Protein AF-A0A7N2MBB2-F1 (afdb_monomer_lite)

Structure (mmCIF, N/CA/C/O backbone):
data_AF-A0A7N2MBB2-F1
#
_entry.id   AF-A0A7N2MBB2-F1
#
loop_
_atom_site.group_PDB
_atom_site.id
_atom_site.type_symbol
_atom_site.label_atom_id
_atom_site.label_alt_id
_atom_site.label_comp_id
_atom_site.label_asym_id
_atom_site.label_entity_id
_atom_site.label_seq_id
_atom_site.pdbx_PDB_ins_code
_atom_site.Cartn_x
_atom_site.Cartn_y
_atom_site.Cartn_z
_atom_site.occupancy
_atom_site.B_iso_or_equiv
_atom_site.auth_seq_id
_atom_site.auth_comp_id
_atom_site.auth_asym_id
_atom_site.auth_atom_id
_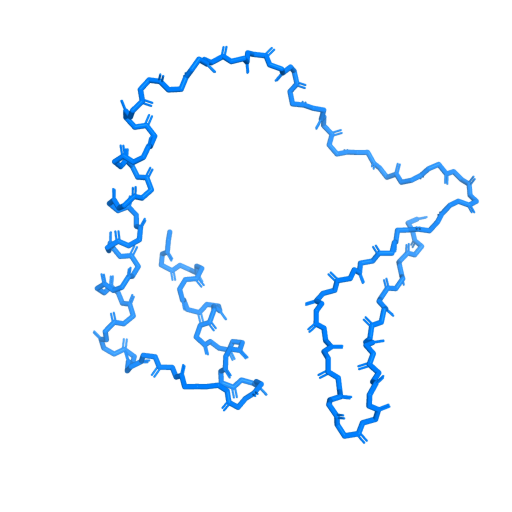atom_site.pdbx_PDB_model_num
ATOM 1 N N . MET A 1 1 ? -2.711 7.832 -4.523 1.00 84.19 1 MET A N 1
ATOM 2 C CA . MET A 1 1 ? -2.650 7.522 -3.076 1.00 84.19 1 MET A CA 1
ATOM 3 C C . MET A 1 1 ? -4.025 7.305 -2.453 1.00 84.19 1 MET A C 1
ATOM 5 O O . MET A 1 1 ? -4.134 6.439 -1.600 1.00 84.19 1 MET A O 1
ATOM 9 N N . THR A 1 2 ? -5.085 7.989 -2.899 1.00 84.56 2 THR A N 1
ATOM 10 C CA . THR A 1 2 ? -6.450 7.812 -2.361 1.00 84.56 2 THR A CA 1
ATOM 11 C C . THR A 1 2 ? -7.007 6.392 -2.519 1.00 84.56 2 THR A C 1
ATOM 13 O O . THR A 1 2 ? -7.410 5.801 -1.524 1.00 84.56 2 THR A O 1
ATOM 16 N N . CYS A 1 3 ? -6.959 5.800 -3.721 1.00 88.50 3 CYS A N 1
ATOM 17 C CA . CYS A 1 3 ? -7.444 4.426 -3.934 1.00 88.50 3 CYS A CA 1
ATOM 18 C C . CYS A 1 3 ? -6.685 3.400 -3.079 1.00 88.50 3 CYS A C 1
ATOM 20 O O . CYS A 1 3 ? -7.297 2.516 -2.489 1.00 88.50 3 CYS A O 1
ATOM 22 N N . TRP A 1 4 ? -5.362 3.563 -2.955 1.00 89.12 4 TRP A N 1
ATOM 23 C CA . TRP A 1 4 ? -4.539 2.724 -2.082 1.00 89.12 4 TRP A CA 1
ATOM 24 C C . TRP A 1 4 ? -4.933 2.869 -0.608 1.00 89.12 4 TRP A C 1
ATOM 26 O O . TRP A 1 4 ? -5.083 1.867 0.076 1.00 89.12 4 TRP A O 1
ATOM 36 N N . ALA A 1 5 ? -5.164 4.093 -0.121 1.00 90.06 5 ALA A N 1
ATOM 37 C CA . ALA A 1 5 ? -5.553 4.321 1.270 1.00 90.06 5 ALA A CA 1
ATOM 38 C C . ALA A 1 5 ? -6.916 3.690 1.605 1.00 90.06 5 ALA A C 1
ATOM 40 O O . ALA A 1 5 ? -7.073 3.118 2.682 1.00 90.06 5 ALA A O 1
ATOM 41 N N . ILE A 1 6 ? -7.875 3.739 0.673 1.00 89.44 6 ILE A N 1
ATOM 42 C CA . ILE A 1 6 ? -9.182 3.078 0.810 1.00 89.44 6 ILE A CA 1
ATOM 43 C C . ILE A 1 6 ? -9.013 1.554 0.836 1.00 89.44 6 ILE A C 1
ATOM 45 O O . ILE A 1 6 ? -9.529 0.898 1.739 1.00 89.44 6 ILE A O 1
ATOM 49 N N . TRP A 1 7 ? -8.259 0.997 -0.117 1.00 91.88 7 TRP A N 1
ATOM 50 C CA . TRP A 1 7 ? -7.962 -0.438 -0.173 1.00 91.88 7 TRP A CA 1
ATOM 51 C C . TRP A 1 7 ? -7.272 -0.927 1.107 1.00 91.88 7 TRP A C 1
ATOM 53 O O . TRP A 1 7 ? -7.693 -1.915 1.701 1.00 91.88 7 TRP A O 1
ATOM 63 N N . ASN A 1 8 ? -6.276 -0.183 1.588 1.00 89.06 8 ASN A N 1
ATOM 64 C CA . ASN A 1 8 ? -5.539 -0.500 2.804 1.00 89.06 8 ASN A CA 1
ATOM 65 C C . ASN A 1 8 ? -6.438 -0.456 4.050 1.00 89.06 8 ASN A C 1
ATOM 67 O O . ASN A 1 8 ? -6.379 -1.365 4.872 1.00 89.06 8 ASN A O 1
ATOM 71 N N . CYS A 1 9 ? -7.312 0.551 4.180 1.00 91.06 9 CYS A N 1
ATOM 72 C CA . CYS A 1 9 ? -8.281 0.5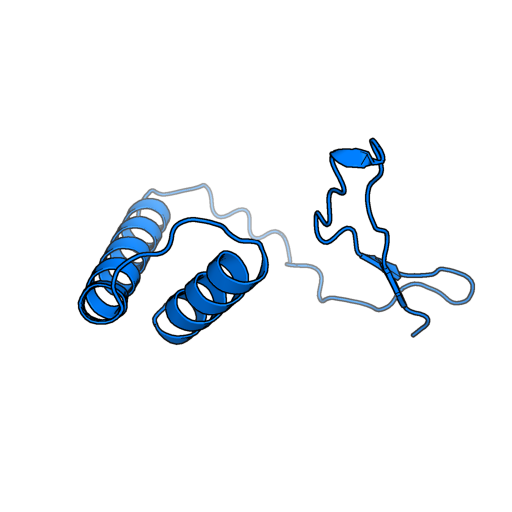96 5.281 1.00 91.06 9 CYS A CA 1
ATOM 73 C C . CYS A 1 9 ? -9.246 -0.595 5.227 1.00 91.06 9 CYS A C 1
ATOM 75 O O . CYS A 1 9 ? -9.501 -1.228 6.245 1.00 91.06 9 CYS A O 1
ATOM 77 N N . ARG A 1 10 ? -9.747 -0.954 4.041 1.00 90.69 10 ARG A N 1
ATOM 78 C CA . ARG A 1 10 ? -10.619 -2.126 3.883 1.00 90.69 10 ARG A CA 1
ATOM 79 C C . ARG A 1 10 ? -9.912 -3.429 4.275 1.00 90.69 10 ARG A C 1
ATOM 81 O O . ARG A 1 10 ? -10.528 -4.271 4.920 1.00 90.69 10 ARG A O 1
ATOM 88 N N . ASN A 1 11 ? -8.643 -3.598 3.908 1.00 89.62 11 ASN A N 1
ATOM 89 C CA . ASN A 1 11 ? -7.885 -4.800 4.2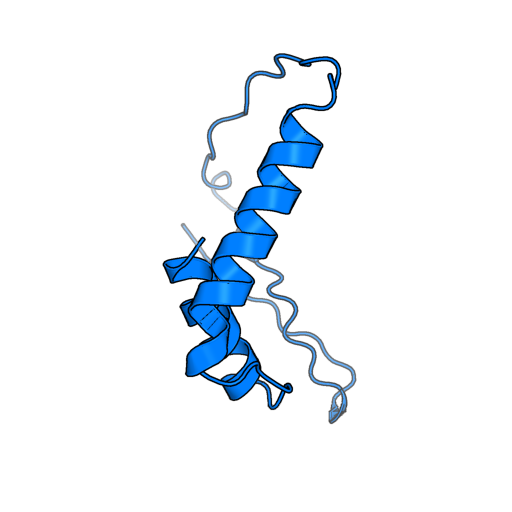54 1.00 89.62 11 ASN A CA 1
ATOM 90 C C . ASN A 1 11 ? -7.597 -4.894 5.747 1.00 89.62 11 ASN A C 1
ATOM 92 O O . ASN A 1 11 ? -7.822 -5.948 6.327 1.00 89.62 11 ASN A O 1
ATOM 96 N N . LYS A 1 12 ? -7.175 -3.791 6.370 1.00 89.00 12 LYS A N 1
ATOM 97 C CA . LYS A 1 12 ? -6.955 -3.727 7.818 1.00 89.00 12 LYS A CA 1
ATOM 98 C C . LYS A 1 12 ? -8.219 -4.089 8.599 1.00 89.00 12 LYS A C 1
ATOM 100 O O . LYS A 1 12 ? -8.162 -4.940 9.473 1.00 89.00 12 LYS A O 1
ATOM 105 N N . LEU A 1 13 ? -9.377 -3.555 8.195 1.00 89.38 13 LEU A N 1
ATOM 106 C CA . LEU A 1 13 ? -10.668 -3.953 8.770 1.00 89.38 13 LEU A CA 1
ATOM 107 C C . LEU A 1 13 ? -10.933 -5.460 8.642 1.00 89.38 13 LEU A C 1
ATOM 109 O O . LEU A 1 13 ? -11.441 -6.069 9.578 1.00 89.38 13 LEU A O 1
ATOM 113 N N . ARG A 1 14 ? -10.592 -6.068 7.498 1.00 88.88 14 ARG A N 1
ATOM 114 C CA . ARG A 1 14 ? -10.794 -7.506 7.263 1.00 88.88 14 ARG A CA 1
ATOM 115 C C . ARG A 1 14 ? -9.951 -8.378 8.196 1.00 88.88 14 ARG A C 1
ATOM 117 O O . ARG A 1 14 ? -10.418 -9.442 8.580 1.00 88.88 14 ARG A O 1
ATOM 124 N N . VAL A 1 15 ? -8.737 -7.945 8.531 1.00 85.06 15 VAL A N 1
ATOM 125 C CA . VAL A 1 15 ? -7.820 -8.682 9.420 1.00 85.06 15 VAL A CA 1
ATOM 126 C C . VAL A 1 15 ? -7.945 -8.264 10.891 1.00 85.06 15 VAL A C 1
ATOM 128 O O . VAL A 1 15 ? -7.127 -8.659 11.709 1.00 85.06 15 VAL A O 1
ATOM 131 N N . GLY A 1 16 ? -8.959 -7.464 11.243 1.00 85.50 16 GLY A N 1
ATOM 132 C CA . GLY A 1 16 ? -9.188 -7.011 12.620 1.00 85.50 16 GLY A CA 1
ATOM 133 C C . GLY A 1 16 ? -8.216 -5.931 13.107 1.00 85.50 16 GLY A C 1
ATOM 134 O O . GLY A 1 16 ? -8.187 -5.617 14.294 1.00 85.50 16 GLY A O 1
ATOM 135 N N . GLU A 1 17 ? -7.434 -5.331 12.210 1.00 88.38 17 GLU A N 1
ATOM 136 C CA . GLU A 1 17 ? -6.524 -4.246 12.555 1.00 88.38 17 GLU A CA 1
ATOM 137 C C . GLU A 1 17 ? -7.251 -2.907 12.733 1.00 88.38 17 GLU A C 1
ATOM 139 O O . GLU A 1 17 ? -8.258 -2.600 12.086 1.00 88.38 17 GLU A O 1
ATOM 144 N N . VAL A 1 18 ? -6.661 -2.048 13.568 1.00 88.75 18 VAL A N 1
ATOM 145 C CA . VAL A 1 18 ? -7.139 -0.680 13.775 1.00 88.75 18 VAL A CA 1
ATOM 146 C C . VAL A 1 18 ? -6.973 0.135 12.494 1.00 88.75 18 VAL A C 1
ATOM 148 O O . VAL A 1 18 ? -5.900 0.191 11.882 1.00 88.75 18 VAL A O 1
ATOM 151 N N . VAL A 1 19 ? -8.045 0.824 12.110 1.00 91.38 19 VAL A N 1
ATOM 152 C CA . VAL A 1 19 ? -8.073 1.690 10.933 1.00 91.38 19 VAL A CA 1
ATOM 153 C C . VAL A 1 19 ? -8.309 3.140 11.283 1.00 91.38 19 VAL A C 1
ATOM 155 O O . VAL A 1 19 ? -8.909 3.486 12.300 1.00 91.38 19 VAL A O 1
ATOM 158 N N . TRP A 1 20 ? -7.861 4.009 10.384 1.00 88.19 20 TRP A N 1
ATOM 159 C CA . TRP A 1 20 ? -8.188 5.420 10.457 1.00 88.19 20 TRP A CA 1
ATOM 160 C C . TRP A 1 20 ? -9.692 5.630 10.255 1.00 88.19 20 TRP A C 1
ATOM 162 O O . TRP A 1 20 ? -10.290 4.976 9.395 1.00 88.19 20 TRP A O 1
ATOM 172 N N . PRO A 1 21 ? -10.295 6.599 10.960 1.00 87.44 21 PRO A N 1
ATOM 173 C CA . PRO A 1 21 ? -11.647 7.044 10.657 1.00 87.44 21 PRO A CA 1
ATOM 174 C C . PRO A 1 21 ? -11.783 7.432 9.177 1.00 87.44 21 PRO A C 1
ATOM 176 O O . PRO A 1 21 ? -10.889 8.071 8.615 1.00 87.44 21 PRO A O 1
ATOM 179 N N . LEU A 1 22 ? -12.910 7.088 8.542 1.00 83.81 22 LEU A N 1
ATOM 180 C CA . LEU A 1 22 ? -13.143 7.318 7.105 1.00 83.81 22 LEU A CA 1
ATOM 181 C C . LEU A 1 22 ? -12.924 8.783 6.692 1.00 83.81 22 LEU A C 1
ATOM 183 O O . LEU A 1 22 ? -12.305 9.060 5.664 1.00 83.81 22 LEU A O 1
ATOM 187 N N . ASN A 1 23 ? -13.337 9.729 7.537 1.00 87.94 23 ASN A N 1
ATOM 188 C CA . ASN A 1 23 ? -13.132 11.164 7.320 1.00 87.94 23 ASN A CA 1
ATOM 189 C C . ASN A 1 23 ? -11.649 11.596 7.348 1.00 87.94 23 ASN A C 1
ATOM 191 O O . ASN A 1 23 ? -11.316 12.684 6.880 1.00 87.94 23 ASN A O 1
ATOM 195 N N . LYS A 1 24 ? -10.741 10.768 7.876 1.00 89.94 24 LYS A N 1
ATOM 196 C CA . LYS A 1 24 ? -9.292 11.019 7.907 1.00 89.94 24 LYS A CA 1
ATOM 197 C C . LYS A 1 24 ? -8.543 10.354 6.753 1.00 89.94 24 LYS A C 1
ATOM 199 O O . LYS A 1 24 ? -7.429 10.786 6.455 1.00 89.94 24 LYS A O 1
ATOM 204 N N . VAL A 1 25 ? -9.139 9.381 6.057 1.00 88.88 25 VAL A N 1
ATOM 205 C CA . VAL A 1 25 ? -8.482 8.604 4.985 1.00 88.88 25 VAL A CA 1
ATOM 206 C C . VAL A 1 25 ? -7.925 9.506 3.881 1.00 88.88 25 VAL A C 1
ATOM 208 O O . VAL A 1 25 ? -6.784 9.329 3.459 1.00 88.88 25 VAL A O 1
ATOM 211 N N . ALA A 1 26 ? -8.674 10.530 3.460 1.00 89.38 26 ALA A N 1
ATOM 212 C CA . ALA A 1 26 ? -8.205 11.489 2.456 1.00 89.38 26 ALA A CA 1
ATOM 213 C C . ALA A 1 26 ? -6.991 12.309 2.940 1.00 89.38 26 ALA A C 1
ATOM 215 O O . ALA A 1 26 ? -6.045 12.549 2.186 1.00 89.38 26 ALA A O 1
ATOM 216 N N . GLY A 1 27 ? -6.987 12.706 4.216 1.00 92.81 27 GLY A N 1
ATOM 217 C CA . GLY A 1 27 ? -5.866 13.413 4.835 1.00 92.81 27 GLY A CA 1
ATOM 218 C C . GLY A 1 27 ? -4.609 12.547 4.915 1.00 92.81 27 GLY A C 1
ATOM 219 O O . GLY A 1 27 ? -3.527 13.001 4.543 1.00 92.81 27 GLY A O 1
ATOM 220 N N . VAL A 1 28 ? -4.770 11.288 5.324 1.00 90.88 28 VAL A N 1
ATOM 221 C CA . VAL A 1 28 ? -3.695 10.287 5.393 1.00 90.88 28 VAL A CA 1
ATOM 222 C C . VAL A 1 28 ? -3.126 10.000 4.002 1.00 90.88 28 VAL A C 1
ATOM 224 O O . VAL A 1 28 ? -1.912 10.037 3.812 1.00 90.88 28 VAL A O 1
ATOM 227 N N . ALA A 1 29 ? -3.985 9.820 2.994 1.00 92.62 29 ALA A N 1
ATOM 228 C CA . ALA A 1 29 ? -3.562 9.610 1.610 1.00 92.62 29 ALA A CA 1
ATOM 229 C C . ALA A 1 29 ? -2.706 10.768 1.072 1.00 92.62 29 ALA A C 1
ATOM 231 O O . ALA A 1 29 ? -1.718 10.542 0.369 1.00 92.62 29 ALA A O 1
ATOM 232 N N . ARG A 1 30 ? -3.078 12.011 1.402 1.00 94.12 30 ARG A N 1
ATOM 233 C CA . ARG A 1 30 ? -2.323 13.207 1.016 1.00 94.12 30 ARG A CA 1
ATOM 234 C C . ARG A 1 30 ? -0.970 13.280 1.723 1.00 94.12 30 ARG A C 1
ATOM 236 O O . ARG A 1 30 ? 0.016 13.567 1.053 1.00 94.12 30 ARG A O 1
ATOM 243 N N . ARG A 1 31 ? -0.913 12.986 3.026 1.00 93.88 31 ARG A N 1
ATOM 244 C CA . ARG A 1 31 ? 0.347 12.958 3.784 1.00 93.88 31 ARG A CA 1
ATOM 245 C C . ARG A 1 31 ? 1.322 11.936 3.197 1.00 93.88 31 ARG A C 1
ATOM 247 O O . ARG A 1 31 ? 2.415 12.316 2.804 1.00 93.88 31 ARG A O 1
ATOM 254 N N . HIS A 1 32 ? 0.882 10.696 2.979 1.00 90.25 32 HIS A N 1
ATOM 255 C CA . HIS A 1 32 ? 1.730 9.671 2.356 1.00 90.25 32 HIS A CA 1
ATOM 256 C C . HIS A 1 32 ? 2.243 10.071 0.967 1.00 90.25 32 HIS A C 1
ATOM 258 O O . HIS A 1 32 ? 3.373 9.749 0.605 1.00 90.25 32 HIS A O 1
ATOM 264 N N . LEU A 1 33 ? 1.433 10.785 0.175 1.00 91.69 33 LEU A N 1
ATOM 265 C CA . LEU A 1 33 ? 1.889 11.305 -1.112 1.00 91.69 33 LEU A CA 1
ATOM 266 C C . LEU A 1 33 ? 3.004 12.345 -0.942 1.00 91.69 33 LEU A C 1
ATOM 268 O O . LEU A 1 33 ? 3.969 12.321 -1.704 1.00 91.69 33 LEU A O 1
ATOM 272 N N . GLN A 1 34 ? 2.867 13.250 0.026 1.00 92.81 34 GLN A N 1
ATOM 273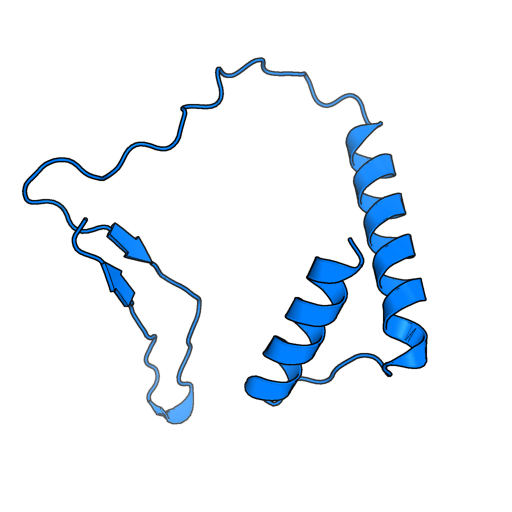 C CA . GLN A 1 34 ? 3.876 14.267 0.321 1.00 92.81 34 GLN A CA 1
ATOM 274 C C . GLN A 1 34 ? 5.181 13.623 0.794 1.00 92.81 34 GLN A C 1
ATOM 276 O O . GLN A 1 34 ? 6.229 13.929 0.228 1.00 92.81 34 GLN A O 1
ATOM 281 N N . ASP A 1 35 ? 5.104 12.670 1.725 1.00 89.69 35 ASP A N 1
ATOM 282 C CA . ASP A 1 35 ? 6.265 11.938 2.243 1.00 89.69 35 ASP A CA 1
ATOM 283 C C . ASP A 1 35 ? 7.005 11.217 1.105 1.00 89.69 35 ASP A C 1
ATOM 285 O O . ASP A 1 35 ? 8.216 11.364 0.927 1.00 89.69 35 ASP A O 1
ATOM 289 N N . PHE A 1 36 ? 6.264 10.508 0.246 1.00 87.38 36 PHE A N 1
ATOM 290 C CA . PHE A 1 36 ? 6.832 9.823 -0.915 1.00 87.38 36 PHE A CA 1
ATOM 291 C C . PHE A 1 36 ? 7.519 10.790 -1.886 1.00 87.38 36 PHE A C 1
ATOM 293 O O . PHE A 1 36 ? 8.605 10.514 -2.400 1.00 87.38 36 PHE A O 1
ATOM 300 N N . GLN A 1 37 ? 6.897 11.940 -2.154 1.00 88.25 37 GLN A N 1
ATOM 301 C CA . GLN A 1 37 ? 7.490 12.963 -3.009 1.00 88.25 37 GLN A CA 1
ATOM 302 C C . GLN A 1 37 ? 8.744 13.575 -2.386 1.00 88.25 37 GLN A C 1
ATOM 304 O O . GLN A 1 37 ? 9.685 13.861 -3.121 1.00 88.25 37 GLN A O 1
ATOM 309 N N . GLN A 1 38 ? 8.774 13.779 -1.071 1.00 87.94 38 GLN A N 1
ATOM 310 C CA . GLN A 1 38 ? 9.927 14.328 -0.364 1.00 87.94 38 GLN A CA 1
ATOM 311 C C . GLN A 1 38 ? 11.123 13.377 -0.440 1.00 87.94 38 GLN A C 1
ATOM 313 O O . GLN A 1 38 ? 12.210 13.798 -0.832 1.00 87.94 38 GLN A O 1
ATOM 318 N N . VAL A 1 39 ? 10.907 12.083 -0.186 1.00 82.50 39 VAL A N 1
ATOM 319 C CA . VAL A 1 39 ? 11.948 11.051 -0.319 1.00 82.50 39 VAL A CA 1
ATOM 320 C C . VAL A 1 39 ? 12.464 10.971 -1.758 1.00 82.50 39 VAL A C 1
ATOM 322 O O . VAL A 1 39 ? 13.669 10.909 -1.979 1.00 82.50 39 VAL A O 1
ATOM 325 N N . ARG A 1 40 ? 11.575 11.054 -2.757 1.00 79.00 40 ARG A N 1
ATOM 326 C CA . ARG A 1 40 ? 11.969 11.058 -4.178 1.00 79.00 40 ARG A CA 1
ATOM 327 C C . ARG A 1 40 ? 12.759 12.288 -4.621 1.00 79.00 40 ARG A C 1
ATOM 329 O O . ARG A 1 40 ? 13.445 12.208 -5.638 1.00 79.00 40 ARG A O 1
ATOM 336 N N . ARG A 1 41 ? 12.604 13.427 -3.943 1.00 74.88 41 ARG A N 1
ATOM 337 C CA . ARG A 1 41 ? 13.367 14.653 -4.234 1.00 74.88 41 ARG A CA 1
ATOM 338 C C . ARG A 1 41 ? 14.784 14.590 -3.674 1.00 74.88 41 ARG A C 1
ATOM 340 O O . ARG A 1 41 ? 15.637 15.325 -4.160 1.00 74.88 41 ARG A O 1
ATOM 347 N N . CYS A 1 42 ? 15.042 13.717 -2.701 1.00 70.00 42 CYS A N 1
ATOM 348 C CA . CYS A 1 42 ? 16.401 13.416 -2.283 1.00 70.00 42 CYS A CA 1
ATOM 349 C C . CYS A 1 42 ? 17.122 12.747 -3.469 1.00 70.00 42 CYS A C 1
ATOM 351 O O . CYS A 1 42 ? 16.572 11.798 -4.039 1.00 70.00 42 CYS A O 1
ATOM 353 N N . PRO A 1 43 ? 18.297 13.234 -3.906 1.00 62.78 43 PRO A N 1
ATOM 354 C CA . PRO A 1 43 ? 18.991 12.683 -5.059 1.00 62.78 43 PRO A CA 1
ATOM 355 C C . PRO A 1 43 ? 19.561 11.305 -4.704 1.00 62.78 43 PRO A C 1
ATOM 357 O O . PRO A 1 43 ? 20.740 11.151 -4.410 1.00 62.78 43 PRO A O 1
ATOM 360 N N . SER A 1 44 ? 18.725 10.266 -4.749 1.00 63.94 44 SER A N 1
ATOM 361 C CA . SER A 1 44 ? 19.225 8.904 -4.887 1.00 63.94 44 SER A CA 1
ATOM 362 C C . SER A 1 44 ? 19.963 8.850 -6.220 1.00 63.94 44 SER A C 1
ATOM 364 O O . SER A 1 44 ? 19.383 9.260 -7.234 1.00 63.94 44 SER A O 1
ATOM 366 N N . MET A 1 45 ? 21.200 8.343 -6.246 1.00 62.19 45 MET A N 1
ATOM 367 C CA . MET A 1 45 ? 21.864 7.979 -7.498 1.00 62.19 45 MET A CA 1
ATOM 368 C C . MET A 1 45 ? 20.852 7.221 -8.357 1.00 62.19 45 MET A C 1
ATOM 370 O O . MET A 1 45 ? 20.399 6.139 -7.984 1.00 62.19 45 MET A O 1
ATOM 374 N N . LYS A 1 46 ? 20.423 7.828 -9.470 1.00 60.81 46 LYS A N 1
ATOM 375 C CA . LYS A 1 46 ? 19.509 7.189 -10.413 1.00 60.81 46 LYS A CA 1
ATOM 376 C C . LYS A 1 46 ? 20.302 6.100 -11.113 1.00 60.81 46 LYS A C 1
ATOM 378 O O . LYS A 1 46 ? 20.755 6.292 -12.240 1.00 60.81 46 LYS A O 1
ATOM 383 N N . VAL A 1 47 ? 20.472 4.961 -10.452 1.00 62.19 47 VAL A N 1
ATOM 384 C CA . VAL A 1 47 ? 20.847 3.733 -11.131 1.00 62.19 47 VAL A CA 1
ATOM 385 C C . VAL A 1 47 ? 19.714 3.502 -12.119 1.00 62.19 47 VAL A C 1
ATOM 387 O O . VAL A 1 47 ? 18.605 3.120 -11.743 1.00 62.19 47 VAL A O 1
ATOM 390 N N . HIS A 1 48 ? 19.960 3.817 -13.389 1.00 60.94 48 HIS A N 1
ATOM 391 C CA . HIS A 1 48 ? 19.104 3.416 -14.496 1.00 60.94 48 HIS A CA 1
ATOM 392 C C . HIS A 1 48 ? 19.293 1.908 -14.685 1.00 60.94 48 HIS A C 1
ATOM 394 O O . HIS A 1 48 ? 19.702 1.439 -15.742 1.00 60.94 48 HIS A O 1
ATOM 400 N N . ALA A 1 49 ? 19.035 1.129 -13.633 1.00 64.25 49 ALA A N 1
ATOM 401 C CA . ALA A 1 49 ? 18.818 -0.288 -13.779 1.00 64.25 49 ALA A CA 1
ATOM 402 C C . ALA A 1 49 ? 17.600 -0.379 -14.689 1.00 64.25 49 ALA A C 1
ATOM 404 O O . ALA A 1 49 ? 16.527 0.132 -14.348 1.00 64.25 49 ALA A O 1
ATOM 405 N N . ARG A 1 50 ? 17.786 -0.946 -15.887 1.00 67.94 50 ARG A N 1
ATOM 406 C CA . ARG A 1 50 ? 16.668 -1.337 -16.743 1.00 67.94 50 ARG A CA 1
ATOM 407 C C . ARG A 1 50 ? 15.717 -2.099 -15.837 1.00 67.94 50 ARG A C 1
ATOM 409 O O . ARG A 1 50 ? 16.083 -3.165 -15.356 1.00 67.94 50 ARG A O 1
ATOM 416 N N . ARG A 1 51 ? 14.556 -1.519 -15.529 1.00 68.12 51 ARG A N 1
ATOM 417 C CA . ARG A 1 51 ? 13.548 -2.216 -14.734 1.00 68.12 51 ARG A CA 1
ATOM 418 C C . ARG A 1 51 ? 13.189 -3.449 -15.555 1.00 68.12 51 ARG A C 1
ATOM 420 O O . ARG A 1 51 ? 12.684 -3.261 -16.667 1.00 68.12 51 ARG A O 1
ATOM 427 N N . PRO A 1 52 ? 13.515 -4.670 -15.101 1.00 72.31 52 PRO A N 1
ATOM 428 C CA . PRO A 1 52 ? 13.098 -5.846 -15.833 1.00 72.31 52 PRO A CA 1
ATOM 429 C C . PRO A 1 52 ? 11.574 -5.800 -15.894 1.00 72.31 52 PRO A C 1
ATOM 431 O O . PRO A 1 52 ? 10.903 -5.574 -14.885 1.00 72.31 52 PRO A O 1
ATOM 434 N N . TRP A 1 53 ? 11.035 -5.910 -17.104 1.00 79.50 53 TRP A N 1
ATOM 435 C CA . TRP A 1 53 ? 9.600 -6.065 -17.277 1.00 79.50 53 TRP A CA 1
ATOM 436 C C . TRP A 1 53 ? 9.206 -7.390 -16.635 1.00 79.50 53 TRP A C 1
ATOM 438 O O . TRP A 1 53 ? 9.950 -8.368 -16.742 1.00 79.50 53 TRP A O 1
ATOM 448 N N . TRP A 1 54 ? 8.070 -7.407 -15.938 1.00 83.00 54 TRP A N 1
ATOM 449 C CA . TRP A 1 54 ? 7.577 -8.639 -15.337 1.00 83.00 54 TRP A CA 1
ATOM 450 C C . TRP A 1 54 ? 7.372 -9.683 -16.440 1.00 83.00 54 TRP A C 1
ATOM 452 O O . TRP A 1 54 ? 6.736 -9.398 -17.455 1.00 83.00 54 TRP A O 1
ATOM 462 N N . LYS A 1 55 ? 7.943 -10.870 -16.240 1.00 82.94 55 LYS A N 1
ATOM 463 C CA . LYS A 1 55 ? 7.727 -12.046 -17.079 1.00 82.94 55 LYS A CA 1
ATOM 464 C C . LYS A 1 55 ? 7.101 -13.139 -16.212 1.00 82.94 55 LYS A C 1
ATOM 466 O O . LYS A 1 55 ? 7.459 -13.225 -15.032 1.00 82.94 55 LYS A O 1
ATOM 471 N N . PRO A 1 56 ? 6.184 -13.945 -16.762 1.00 82.12 56 PRO A N 1
ATOM 472 C CA . PRO A 1 56 ? 5.704 -15.127 -16.064 1.00 82.12 56 PRO A CA 1
ATOM 473 C C . PRO A 1 56 ? 6.867 -16.105 -15.808 1.00 82.12 56 PRO A C 1
ATOM 475 O O . PRO A 1 56 ? 7.880 -16.035 -16.512 1.00 82.12 56 PRO A O 1
ATOM 478 N N . PRO A 1 57 ? 6.750 -16.989 -14.802 1.00 86.31 57 PRO A N 1
ATOM 479 C CA . PRO A 1 57 ? 7.709 -18.068 -14.594 1.00 86.31 57 PRO A CA 1
ATOM 480 C C . PRO A 1 57 ? 7.820 -18.971 -15.827 1.00 86.31 57 PRO A C 1
ATOM 482 O O . PRO A 1 57 ? 6.856 -19.128 -16.578 1.00 86.31 57 PRO A O 1
ATOM 485 N N . ASP A 1 58 ? 8.986 -19.588 -16.009 1.00 87.12 58 ASP A N 1
ATOM 486 C CA . ASP A 1 58 ? 9.188 -20.576 -17.068 1.00 87.12 58 ASP A CA 1
ATOM 487 C C . ASP A 1 58 ? 8.274 -21.798 -16.877 1.00 87.12 58 ASP A C 1
ATOM 489 O O . ASP A 1 58 ? 7.822 -22.107 -15.769 1.00 87.12 58 ASP A O 1
ATOM 493 N N . ALA A 1 59 ? 8.019 -22.528 -17.965 1.00 85.12 59 ALA A N 1
ATOM 494 C CA . ALA A 1 59 ? 7.210 -23.740 -17.922 1.00 85.12 59 ALA A CA 1
ATOM 495 C C . ALA A 1 59 ? 7.764 -24.738 -16.887 1.00 85.12 59 ALA A C 1
ATOM 497 O O . ALA A 1 59 ? 8.954 -25.046 -16.872 1.00 85.12 59 ALA A O 1
ATOM 498 N N . GLY A 1 60 ? 6.887 -25.240 -16.014 1.00 85.25 60 GLY A N 1
ATOM 499 C CA . GLY A 1 60 ? 7.257 -26.122 -14.901 1.00 85.25 60 GLY A CA 1
ATOM 500 C C . GLY A 1 60 ? 7.530 -25.402 -13.576 1.00 85.25 60 GLY A C 1
ATOM 501 O O . GLY A 1 60 ? 7.573 -26.065 -12.541 1.00 85.25 60 GLY A O 1
ATOM 502 N N . PHE A 1 61 ? 7.626 -24.069 -13.572 1.00 82.38 61 PHE A N 1
ATOM 503 C CA . PHE A 1 61 ? 7.724 -23.262 -12.356 1.00 82.38 61 PHE A CA 1
ATOM 504 C C . PHE A 1 61 ? 6.367 -22.667 -11.974 1.00 82.38 61 PHE A C 1
ATOM 506 O O . PHE A 1 61 ? 5.515 -22.396 -12.817 1.00 82.38 61 PHE A O 1
ATOM 513 N N . VAL A 1 62 ? 6.162 -22.463 -10.673 1.00 80.19 62 VAL A N 1
ATOM 514 C CA . VAL A 1 62 ? 4.932 -21.880 -10.127 1.00 80.19 62 VAL A CA 1
ATOM 515 C C . VAL A 1 62 ? 5.282 -20.574 -9.439 1.00 80.19 62 VAL A C 1
ATOM 517 O O . VAL A 1 62 ? 6.257 -20.500 -8.686 1.00 80.19 62 VAL A O 1
ATOM 520 N N . LYS A 1 63 ? 4.481 -19.534 -9.680 1.00 82.56 63 LYS A N 1
ATOM 521 C CA . LYS A 1 63 ? 4.610 -18.294 -8.927 1.00 82.56 63 LYS A CA 1
ATOM 522 C C . LYS A 1 63 ? 4.010 -18.518 -7.551 1.00 82.56 63 LYS A C 1
ATOM 524 O O . LYS A 1 63 ? 2.813 -18.769 -7.413 1.00 82.56 63 LYS A O 1
ATOM 529 N N . VAL A 1 64 ? 4.854 -18.398 -6.541 1.00 78.94 64 VAL A N 1
ATOM 530 C CA . VAL A 1 64 ? 4.443 -18.490 -5.150 1.00 78.94 64 VAL A CA 1
ATOM 531 C C . VAL A 1 64 ? 4.332 -17.071 -4.600 1.00 78.94 64 VAL A C 1
ATOM 533 O O . VAL A 1 64 ? 5.328 -16.360 -4.483 1.00 78.94 64 VAL A O 1
ATOM 536 N N . ASN A 1 65 ? 3.106 -16.635 -4.324 1.00 76.56 65 ASN A N 1
ATOM 537 C CA . ASN A 1 65 ? 2.836 -15.370 -3.659 1.00 76.56 65 ASN A CA 1
ATOM 538 C C . ASN A 1 65 ? 2.819 -15.622 -2.146 1.00 76.56 65 ASN A C 1
ATOM 540 O O . ASN A 1 65 ? 1.976 -16.367 -1.645 1.00 76.56 65 ASN A O 1
ATOM 544 N N . LEU A 1 66 ? 3.743 -14.983 -1.430 1.00 73.25 66 LEU A N 1
ATOM 545 C CA . LEU A 1 66 ? 3.686 -14.869 0.023 1.00 73.25 66 LEU A CA 1
ATOM 546 C C . LEU A 1 66 ? 3.022 -13.524 0.337 1.00 73.25 66 LEU A C 1
ATOM 548 O O . LEU A 1 66 ? 3.636 -12.470 0.189 1.00 73.25 66 LEU A O 1
ATOM 552 N N . ASP A 1 67 ? 1.738 -13.553 0.674 1.00 69.62 67 ASP A N 1
ATOM 553 C CA . ASP A 1 67 ? 0.920 -12.362 0.938 1.00 69.62 67 ASP A CA 1
ATOM 554 C C . ASP A 1 67 ? 0.945 -11.932 2.413 1.00 69.62 67 ASP A C 1
ATOM 556 O O . ASP A 1 67 ? 0.334 -10.928 2.777 1.00 69.62 67 ASP A O 1
ATOM 560 N N . GLY A 1 68 ? 1.695 -12.658 3.248 1.00 65.81 68 GLY A N 1
ATOM 561 C CA . GLY A 1 68 ? 1.819 -12.378 4.674 1.00 65.81 68 GLY A CA 1
ATOM 562 C C . GLY A 1 68 ? 0.595 -12.803 5.484 1.00 65.81 68 GLY A C 1
ATOM 563 O O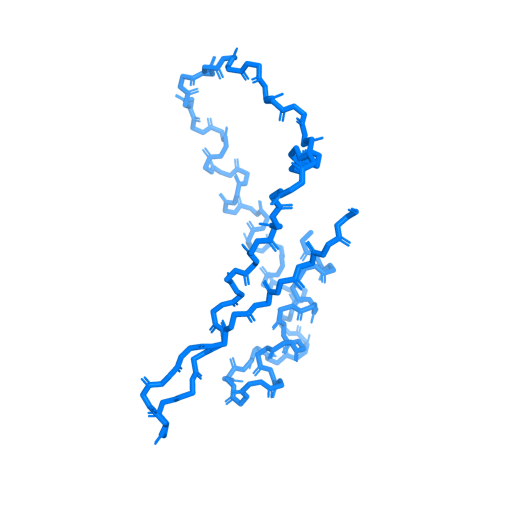 . GLY A 1 68 ? 0.391 -12.271 6.570 1.00 65.81 68 GLY A O 1
ATOM 564 N N . ALA A 1 69 ? -0.220 -13.741 4.987 1.00 73.56 69 ALA A N 1
ATOM 565 C CA . ALA A 1 69 ? -1.289 -14.348 5.773 1.00 73.56 69 ALA A CA 1
ATOM 566 C C . ALA A 1 69 ? -0.695 -15.200 6.907 1.00 73.56 69 ALA A C 1
ATOM 568 O O . ALA A 1 69 ? -0.367 -16.366 6.708 1.00 73.56 69 ALA A O 1
ATOM 569 N N . ILE A 1 70 ? -0.513 -14.616 8.089 1.00 74.56 70 ILE A N 1
ATOM 570 C CA . ILE A 1 70 ? -0.034 -15.320 9.283 1.00 74.56 70 ILE A CA 1
ATOM 571 C C . ILE A 1 70 ? -1.251 -15.756 10.103 1.00 74.56 70 ILE A C 1
ATOM 573 O O . ILE A 1 70 ? -2.133 -14.954 10.396 1.00 74.56 70 ILE A O 1
ATOM 577 N N . PHE A 1 71 ? -1.290 -17.034 10.467 1.00 76.12 71 PHE A N 1
ATOM 578 C CA . PHE A 1 71 ? -2.280 -17.627 11.358 1.00 76.12 71 PHE A CA 1
ATOM 579 C C . PHE A 1 71 ? -1.585 -17.919 12.689 1.00 76.12 71 PHE A C 1
ATOM 581 O O . PHE A 1 71 ? -1.009 -18.994 12.871 1.00 76.12 71 PHE A O 1
ATOM 588 N N . GLU A 1 72 ? -1.589 -16.939 13.595 1.00 78.00 72 GLU A N 1
ATOM 589 C CA . GLU A 1 72 ? -0.852 -17.008 14.867 1.00 78.00 72 GLU A CA 1
ATOM 590 C C . GLU A 1 72 ? -1.275 -18.215 15.717 1.00 78.00 72 GLU A C 1
ATOM 592 O O . GLU A 1 72 ? -0.413 -18.940 16.210 1.00 78.00 72 GLU A O 1
ATOM 597 N N . ASP A 1 73 ? -2.577 -18.512 15.767 1.00 81.62 73 ASP A N 1
ATOM 598 C CA . ASP A 1 73 ? -3.141 -19.652 16.509 1.00 81.62 73 ASP A CA 1
ATOM 599 C C . ASP A 1 73 ? -2.620 -21.018 16.033 1.00 81.62 73 ASP A C 1
ATOM 601 O O . ASP A 1 73 ? -2.625 -21.995 16.780 1.00 81.62 73 ASP A O 1
ATOM 605 N N . LEU A 1 74 ? -2.170 -21.096 14.779 1.00 81.50 74 LEU A N 1
ATOM 606 C CA . LEU A 1 74 ? -1.648 -22.314 14.158 1.00 81.50 74 LEU A CA 1
ATOM 607 C C . LEU A 1 74 ? -0.119 -22.290 14.017 1.00 81.50 74 LEU A C 1
ATOM 609 O O . LEU A 1 74 ? 0.448 -23.242 13.481 1.00 81.50 74 LEU A O 1
ATOM 613 N N . MET A 1 75 ? 0.541 -21.201 14.438 1.00 78.25 75 MET A N 1
ATOM 614 C CA . MET A 1 75 ? 1.938 -20.886 14.110 1.00 78.25 75 MET A CA 1
ATOM 615 C C . MET A 1 75 ? 2.277 -21.162 12.634 1.00 78.25 75 MET A C 1
ATOM 617 O O . MET A 1 75 ? 3.335 -21.701 12.304 1.00 78.25 75 MET A O 1
ATOM 621 N N . ALA A 1 76 ? 1.357 -20.814 11.733 1.00 75.75 76 ALA A N 1
ATOM 622 C CA . ALA A 1 76 ? 1.449 -21.135 10.314 1.00 75.75 76 ALA A CA 1
ATOM 623 C C . ALA A 1 76 ? 1.330 -19.877 9.451 1.00 75.75 76 ALA A C 1
ATOM 625 O O . ALA A 1 76 ? 0.729 -18.882 9.853 1.00 75.75 76 ALA A O 1
ATOM 626 N N . ALA A 1 77 ? 1.874 -19.932 8.237 1.00 78.94 77 ALA A N 1
ATOM 627 C CA . ALA A 1 77 ? 1.697 -18.892 7.231 1.00 78.94 77 ALA A CA 1
ATOM 628 C C . ALA A 1 77 ? 1.059 -19.480 5.968 1.00 78.94 77 ALA A C 1
ATOM 630 O O . ALA A 1 77 ? 1.402 -20.580 5.532 1.00 78.94 77 ALA A O 1
ATOM 631 N N . GLY A 1 78 ? 0.121 -18.738 5.389 1.00 76.81 78 GLY A N 1
ATOM 632 C CA . GLY A 1 78 ? -0.518 -19.054 4.124 1.00 76.81 78 GLY A CA 1
ATOM 633 C C . GLY A 1 78 ? 0.429 -18.810 2.959 1.00 76.81 78 GLY A C 1
ATOM 634 O O . GLY A 1 78 ? 1.159 -17.818 2.921 1.00 76.81 78 GLY A O 1
ATOM 635 N N . ILE A 1 79 ? 0.399 -19.724 1.995 1.00 77.81 79 ILE A N 1
ATOM 636 C CA . ILE A 1 79 ? 1.137 -19.589 0.748 1.00 77.81 79 ILE A CA 1
ATOM 637 C C . ILE A 1 79 ? 0.169 -19.752 -0.421 1.00 77.81 79 ILE A C 1
ATOM 639 O O . ILE A 1 79 ? -0.557 -20.742 -0.515 1.00 77.81 79 ILE A O 1
ATOM 643 N N . GLY A 1 80 ? 0.116 -18.748 -1.294 1.00 75.25 80 GLY A N 1
ATOM 644 C CA . GLY A 1 80 ? -0.693 -18.786 -2.505 1.00 75.25 80 GLY A CA 1
ATOM 645 C C . GLY A 1 80 ? 0.166 -19.209 -3.687 1.00 75.25 80 GLY A C 1
ATOM 646 O O . GLY A 1 80 ? 1.248 -18.663 -3.890 1.00 75.25 80 GLY A O 1
ATOM 647 N N . SER A 1 81 ? -0.305 -20.154 -4.494 1.00 74.81 81 SER A N 1
ATOM 648 C CA . SER A 1 81 ? 0.404 -20.584 -5.700 1.00 74.81 81 SER A CA 1
ATOM 649 C C . SER A 1 81 ? -0.481 -20.403 -6.924 1.00 74.81 81 SER A C 1
ATOM 651 O O . SER A 1 81 ? -1.623 -20.859 -6.923 1.00 74.81 81 SER A O 1
ATOM 653 N N . GLU A 1 82 ? 0.046 -19.772 -7.965 1.00 72.25 82 GLU A N 1
ATOM 654 C CA . GLU A 1 82 ? -0.667 -19.552 -9.221 1.00 72.25 82 GLU A CA 1
ATOM 655 C C . GLU A 1 82 ? 0.114 -2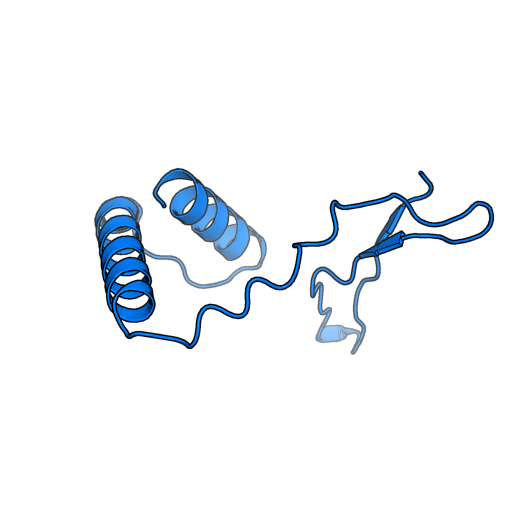0.202 -10.366 1.00 72.25 82 GLU A C 1
ATOM 657 O O . GLU A 1 82 ? 1.301 -19.917 -10.566 1.00 72.25 82 GLU A O 1
ATOM 662 N N . ARG A 1 83 ? -0.553 -21.101 -11.101 1.00 62.19 83 ARG A N 1
ATOM 663 C CA . ARG A 1 83 ? -0.070 -21.600 -12.392 1.00 62.19 83 ARG A CA 1
ATOM 664 C C . ARG A 1 83 ? -0.526 -20.614 -13.461 1.00 62.19 83 ARG A C 1
ATOM 666 O O . ARG A 1 83 ? -1.727 -20.467 -13.666 1.00 62.19 83 ARG A O 1
ATOM 673 N N . THR A 1 84 ? 0.434 -19.942 -14.084 1.00 59.97 84 THR A N 1
ATOM 674 C CA . THR A 1 84 ? 0.225 -19.163 -15.311 1.00 59.97 84 THR A CA 1
ATOM 675 C C . THR A 1 84 ? 0.144 -20.064 -16.527 1.00 59.97 84 THR A C 1
ATOM 677 O O . THR A 1 84 ? 0.886 -21.074 -16.535 1.00 59.97 84 THR A O 1
#

Organism: Quercus lobata (NCBI:txid97700)

Secondary structure (DSSP, 8-state):
-HHHHHHHHHHHHHTT-----HHHHHHHHHHHHHHHHHHHHS---------PPP-PPPTT--EEE----EEGGGTEE--EEE--

pLDDT: mean 81.22, std 9.47, range [59.97, 94.12]

Radius of gyration: 18.21 Å; chains: 1; bounding box: 35×41×34 Å

Sequence (84 aa):
MTCWAIWNCRNKLRVGEVVWPLNKVAGVARRHLQDFQQVRRCPSMKVHARRPWWKPPDAGFVKVNLDGAIFEDLMAAGIGSERT

Foldseek 3Di:
DLVVLVVVQVVCVVVVHDHDDPVCSVVVVVVVVVVVVVVVVPDDPPPPPVPPDDDDDDPPDWDKDQPAQQDVVVRDGDIDTDDD